Protein AF-A0A2M8YK63-F1 (afdb_monomer_lite)

Radius of gyration: 17.74 Å; chains: 1; bounding box: 48×23×56 Å

Foldseek 3Di:
DDPLVVLLVVLLPPLVVVLVVLVVLVVVCVVVVHDSQCQQQDDPDPPDDGNLVVLQVSLQVSVVVLCVVVVHDRDRDDRDNGSVSSSVSNPNCVSVVSVVVVVVVVVVVVPDDD

Sequence (114 aa):
MSVYAITIACFAQMPRSLTMLLTKSQERAQALGFDAQNLLDARLAPDMHTLARQVEFTRTQAQEAACRLTRQALPLLATPANLRQARALFPAKSLKALVVQRRHHQFAHKRGIR

Secondary structure (DSSP, 8-state):
--HHHHHHHHHHHHHHHHHHHHHHHHHHHHHHT--THHHHH--SSTTSPPHHHHHHHHHHHHHHHHHHHHTPPPPP-PPPSSHHHHHHTS-TTHHHHHHHHHHHHHHHHTS---

pLDDT: mean 80.98, std 16.46, range [41.97, 97.31]

Structure (mmCIF, N/CA/C/O backbone):
data_AF-A0A2M8YK63-F1
#
_entry.id   AF-A0A2M8YK63-F1
#
loop_
_atom_site.group_PDB
_atom_site.id
_atom_site.type_symbol
_atom_site.label_atom_id
_atom_site.label_alt_id
_atom_site.label_comp_id
_atom_site.label_asym_id
_atom_site.label_entity_id
_atom_site.label_seq_id
_atom_site.pdbx_PDB_ins_code
_atom_site.Cartn_x
_atom_site.Cartn_y
_atom_site.Cartn_z
_atom_site.occupancy
_atom_site.B_iso_or_equiv
_atom_site.auth_seq_id
_atom_site.auth_comp_id
_atom_site.auth_asym_id
_atom_site.auth_atom_id
_atom_site.pdbx_PDB_model_num
ATOM 1 N N . MET A 1 1 ? 8.163 14.465 -25.495 1.00 66.44 1 MET A N 1
ATOM 2 C CA . MET A 1 1 ? 8.343 13.652 -24.265 1.00 66.44 1 MET A CA 1
ATOM 3 C C . MET A 1 1 ? 8.070 12.186 -24.579 1.00 66.44 1 MET A C 1
ATOM 5 O O . MET A 1 1 ? 7.230 11.928 -25.424 1.00 66.44 1 MET A O 1
ATOM 9 N N . SER A 1 2 ? 8.764 11.230 -23.948 1.00 86.31 2 SER A N 1
ATOM 10 C CA . SER A 1 2 ? 8.469 9.796 -24.158 1.00 86.31 2 SER A CA 1
ATOM 11 C C . SER A 1 2 ? 7.323 9.324 -23.260 1.00 86.31 2 SER A C 1
ATOM 13 O O . SER A 1 2 ? 7.218 9.817 -22.138 1.00 86.31 2 SER A O 1
ATOM 15 N N . VAL A 1 3 ? 6.535 8.339 -23.714 1.00 83.69 3 VAL A N 1
ATOM 16 C CA . VAL A 1 3 ? 5.480 7.678 -22.911 1.00 83.69 3 VAL A CA 1
ATOM 17 C C . VAL A 1 3 ? 6.021 7.289 -21.537 1.00 83.69 3 VAL A C 1
ATOM 19 O O . VAL A 1 3 ? 5.470 7.678 -20.518 1.00 83.69 3 VAL A O 1
ATOM 22 N N . TYR A 1 4 ? 7.201 6.668 -21.507 1.00 82.94 4 TYR A N 1
ATOM 23 C CA . TYR A 1 4 ? 7.918 6.337 -20.278 1.00 82.94 4 TYR A CA 1
ATOM 24 C C . TYR A 1 4 ? 8.098 7.523 -19.317 1.00 82.94 4 TYR A C 1
ATOM 26 O O . TYR A 1 4 ? 7.805 7.408 -18.132 1.00 82.94 4 TYR A O 1
ATOM 34 N N . ALA A 1 5 ? 8.558 8.675 -19.809 1.00 81.06 5 ALA A N 1
ATOM 35 C CA . ALA A 1 5 ? 8.801 9.837 -18.955 1.00 81.06 5 ALA A CA 1
ATOM 36 C C . ALA A 1 5 ? 7.502 10.381 -18.335 1.00 81.06 5 ALA A C 1
ATOM 38 O O . ALA A 1 5 ? 7.496 10.746 -17.161 1.00 81.06 5 ALA A O 1
ATOM 39 N N . ILE A 1 6 ? 6.412 10.389 -19.106 1.00 85.25 6 ILE A N 1
ATOM 40 C CA . ILE A 1 6 ? 5.093 10.848 -18.652 1.00 85.25 6 ILE A CA 1
ATOM 41 C C . ILE A 1 6 ? 4.526 9.872 -17.615 1.00 85.25 6 ILE A C 1
ATOM 43 O O . ILE A 1 6 ? 4.138 10.283 -16.522 1.00 85.25 6 ILE A O 1
ATOM 47 N N . THR A 1 7 ? 4.543 8.574 -17.924 1.00 83.12 7 THR A N 1
ATOM 48 C CA . THR A 1 7 ? 4.014 7.513 -17.062 1.00 83.12 7 THR A CA 1
ATOM 49 C C . THR A 1 7 ? 4.714 7.480 -15.705 1.00 83.12 7 THR A C 1
ATOM 51 O O . THR A 1 7 ? 4.050 7.459 -14.669 1.00 83.12 7 THR A O 1
ATOM 54 N N . ILE A 1 8 ? 6.051 7.535 -15.682 1.00 79.94 8 ILE A N 1
ATOM 55 C CA . ILE A 1 8 ? 6.802 7.510 -14.421 1.00 79.94 8 ILE A CA 1
ATOM 56 C C . ILE A 1 8 ? 6.544 8.770 -13.591 1.00 79.94 8 ILE A C 1
ATOM 58 O O . ILE A 1 8 ? 6.396 8.677 -12.373 1.00 79.94 8 ILE A O 1
ATOM 62 N N . ALA A 1 9 ? 6.472 9.946 -14.221 1.00 80.25 9 ALA A N 1
ATOM 63 C CA . ALA A 1 9 ? 6.195 11.190 -13.508 1.00 80.25 9 ALA A CA 1
ATOM 64 C C . ALA A 1 9 ? 4.799 11.179 -12.865 1.00 80.25 9 ALA A C 1
ATOM 66 O O . ALA A 1 9 ? 4.666 11.546 -11.696 1.00 80.25 9 ALA A O 1
ATOM 67 N N . CYS A 1 10 ? 3.789 10.698 -13.596 1.00 81.50 10 CYS A N 1
ATOM 68 C CA . CYS A 1 10 ? 2.413 10.588 -13.117 1.00 81.50 10 CYS A CA 1
ATOM 69 C C . CYS A 1 10 ? 2.304 9.640 -11.910 1.00 81.50 10 CYS A C 1
ATOM 71 O O . CYS A 1 10 ? 1.846 10.037 -10.835 1.00 81.50 10 CYS A O 1
ATOM 73 N N . PHE A 1 11 ? 2.821 8.413 -12.032 1.00 79.19 11 PHE A N 1
ATOM 74 C CA . PHE A 1 11 ? 2.715 7.417 -10.963 1.00 79.19 11 PHE A CA 1
ATOM 75 C C . PHE A 1 11 ? 3.663 7.655 -9.784 1.00 79.19 11 PHE A C 1
ATOM 77 O O . PHE A 1 11 ? 3.446 7.093 -8.716 1.00 79.19 11 PHE A O 1
ATOM 84 N N . ALA A 1 12 ? 4.678 8.515 -9.914 1.00 77.50 12 ALA A N 1
ATOM 85 C CA . ALA A 1 12 ? 5.546 8.882 -8.794 1.00 77.50 12 ALA A CA 1
ATOM 86 C C . ALA A 1 12 ? 4.872 9.778 -7.747 1.00 77.50 12 ALA A C 1
ATOM 88 O O . ALA A 1 12 ? 5.351 9.827 -6.611 1.00 77.50 12 ALA A O 1
ATOM 89 N N . GLN A 1 13 ? 3.805 10.497 -8.106 1.00 78.19 13 GLN A N 1
ATOM 90 C CA . GLN A 1 13 ? 3.171 11.457 -7.203 1.00 78.19 13 GLN A CA 1
ATOM 91 C C . GLN A 1 13 ? 2.180 10.799 -6.238 1.00 78.19 13 GLN A C 1
ATOM 93 O O . GLN A 1 13 ? 2.238 11.045 -5.035 1.00 78.19 13 GLN A O 1
ATOM 98 N N . MET A 1 14 ? 1.308 9.929 -6.747 1.00 79.50 14 MET A N 1
ATOM 99 C CA . MET A 1 14 ? 0.218 9.317 -5.979 1.00 79.50 14 MET A CA 1
ATOM 100 C C . MET A 1 14 ? 0.686 8.520 -4.734 1.00 79.50 14 MET A C 1
ATOM 102 O O . MET A 1 14 ? 0.134 8.739 -3.654 1.00 79.50 14 MET A O 1
ATOM 106 N N . PRO A 1 15 ? 1.759 7.703 -4.800 1.00 80.56 15 PRO A N 1
ATOM 107 C CA . PRO A 1 15 ? 2.384 7.067 -3.637 1.00 80.56 15 PRO A CA 1
ATOM 108 C C . PRO A 1 15 ? 2.773 8.008 -2.499 1.00 80.56 15 PRO A C 1
ATOM 110 O O . PRO A 1 15 ? 2.674 7.643 -1.332 1.00 80.56 15 PRO A O 1
ATOM 113 N N . ARG A 1 16 ? 3.230 9.226 -2.818 1.00 82.56 16 ARG A N 1
ATOM 114 C CA . ARG A 1 16 ? 3.657 10.196 -1.798 1.00 82.56 16 ARG A CA 1
ATOM 115 C C . ARG A 1 16 ? 2.463 10.696 -1.003 1.00 82.56 16 ARG A C 1
ATOM 117 O O . ARG A 1 16 ? 2.523 10.736 0.223 1.00 82.56 16 ARG A O 1
ATOM 124 N N . SER A 1 17 ? 1.380 11.029 -1.702 1.00 87.06 17 SER A N 1
ATOM 125 C CA . SER A 1 17 ? 0.126 11.439 -1.074 1.00 87.06 17 SER A CA 1
ATOM 126 C C . SER A 1 17 ? -0.418 10.337 -0.167 1.00 87.06 17 SER A C 1
ATOM 128 O O . SER A 1 17 ? -0.785 10.616 0.971 1.00 87.06 17 SER A O 1
ATOM 130 N N . LEU A 1 18 ? -0.387 9.078 -0.617 1.00 89.38 18 LEU A N 1
ATOM 131 C CA . LEU A 1 18 ? -0.836 7.944 0.191 1.00 89.38 18 LEU A CA 1
ATOM 132 C C . LEU A 1 18 ? 0.012 7.755 1.461 1.00 89.38 18 LEU A C 1
ATOM 134 O O . LEU A 1 18 ? -0.546 7.586 2.542 1.00 89.38 18 LEU A O 1
ATOM 138 N N . THR A 1 19 ? 1.340 7.876 1.381 1.00 89.00 19 THR A N 1
ATOM 139 C CA . THR A 1 19 ? 2.212 7.831 2.572 1.00 89.00 19 THR A CA 1
ATOM 140 C C . THR A 1 19 ? 1.877 8.932 3.579 1.00 89.00 19 THR A C 1
ATOM 142 O O . THR A 1 19 ? 1.879 8.684 4.789 1.00 89.00 19 THR A O 1
ATOM 145 N N . MET A 1 20 ? 1.565 10.140 3.100 1.00 90.69 20 MET A N 1
ATOM 146 C CA . MET A 1 20 ? 1.144 11.248 3.9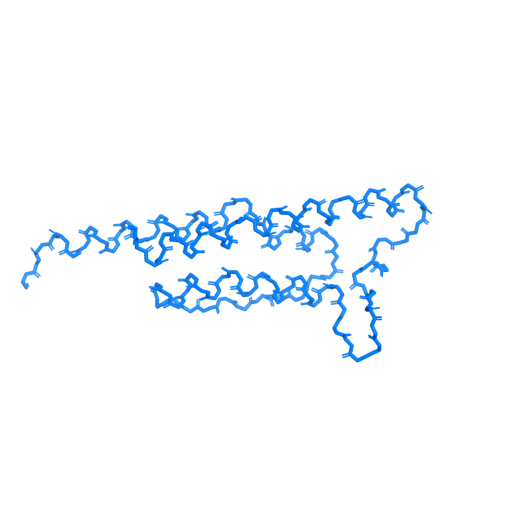62 1.00 90.69 20 MET A CA 1
ATOM 147 C C . MET A 1 20 ? -0.204 10.966 4.631 1.00 90.69 20 MET A C 1
ATOM 149 O O . MET A 1 20 ? -0.349 11.223 5.824 1.00 90.69 20 MET A O 1
ATOM 153 N N . LEU A 1 21 ? -1.167 10.395 3.902 1.00 92.12 21 LEU A N 1
ATOM 154 C CA . LEU A 1 21 ? -2.465 10.001 4.460 1.00 92.12 21 LEU A CA 1
ATOM 155 C C . LEU A 1 21 ? -2.322 8.921 5.540 1.00 92.12 21 LEU A C 1
ATOM 157 O O . LEU A 1 21 ? -2.888 9.079 6.617 1.00 92.12 21 LEU A O 1
ATOM 161 N N . LEU A 1 22 ? -1.511 7.884 5.299 1.00 92.31 22 LEU A N 1
ATOM 162 C CA . LEU A 1 22 ? -1.245 6.820 6.279 1.00 92.31 22 LEU A CA 1
ATOM 163 C C . LEU A 1 22 ? -0.529 7.336 7.536 1.00 92.31 22 LEU A C 1
ATOM 165 O O . LEU A 1 22 ? -0.729 6.823 8.634 1.00 92.31 22 LEU A O 1
ATOM 169 N N . THR A 1 23 ? 0.317 8.357 7.385 1.00 92.56 23 THR A N 1
ATOM 170 C CA . THR A 1 23 ? 0.984 9.001 8.526 1.00 92.56 23 THR A CA 1
ATOM 171 C C . THR A 1 23 ? -0.036 9.759 9.375 1.00 92.56 23 THR A C 1
ATOM 173 O O . THR A 1 23 ? -0.140 9.513 10.573 1.00 92.56 23 THR A O 1
ATOM 176 N N . LYS A 1 24 ? -0.875 10.583 8.737 1.00 93.56 24 LYS A N 1
ATOM 177 C CA . LYS A 1 24 ? -1.942 11.328 9.419 1.00 93.56 24 LY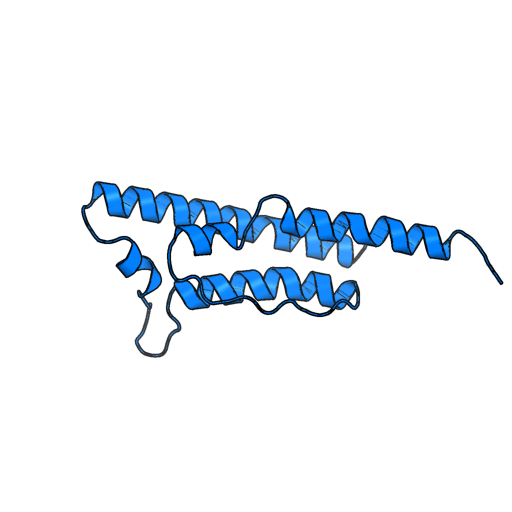S A CA 1
ATOM 178 C C . LYS A 1 24 ? -2.967 10.418 10.086 1.00 93.56 24 LYS A C 1
ATOM 180 O O . LYS A 1 24 ? -3.459 10.731 11.165 1.00 93.56 24 LYS A O 1
ATOM 185 N N . SER A 1 25 ? -3.313 9.295 9.458 1.00 91.62 25 SER A N 1
ATOM 186 C CA . SER A 1 25 ? -4.254 8.347 10.051 1.00 91.62 25 SER A CA 1
ATOM 187 C C . SER A 1 25 ? -3.676 7.700 11.311 1.00 91.62 25 SER A C 1
ATOM 189 O O . SER A 1 25 ? -4.403 7.532 12.284 1.00 91.62 25 SER A O 1
ATOM 191 N N . GLN A 1 26 ? -2.371 7.402 11.326 1.00 92.00 26 GLN A N 1
ATOM 192 C CA . GLN A 1 26 ? -1.678 6.901 12.513 1.00 92.00 26 GLN A CA 1
ATOM 193 C C . GLN A 1 26 ? -1.672 7.936 13.647 1.00 92.00 26 GLN A C 1
ATOM 195 O O . GLN A 1 26 ? -2.003 7.601 14.781 1.00 92.00 26 GLN A O 1
ATOM 200 N N . GLU A 1 27 ? -1.334 9.190 13.341 1.00 93.81 27 GLU A N 1
ATOM 201 C CA . GLU A 1 27 ? -1.357 10.302 14.306 1.00 93.81 27 GLU A CA 1
ATOM 202 C C . GLU A 1 27 ? -2.764 10.503 14.884 1.00 93.81 27 GLU A C 1
ATOM 204 O O . GLU A 1 27 ? -2.940 10.660 16.091 1.00 93.81 27 GLU A O 1
ATOM 209 N N . ARG A 1 28 ? -3.792 10.424 14.031 1.00 93.31 28 ARG A N 1
ATOM 210 C CA . ARG A 1 28 ? -5.192 10.519 14.451 1.00 93.31 28 ARG A CA 1
ATOM 211 C C . ARG A 1 28 ? -5.623 9.343 15.330 1.00 93.31 28 ARG A C 1
ATOM 213 O O . ARG A 1 28 ? -6.351 9.569 16.291 1.00 93.31 28 ARG A O 1
ATOM 220 N N . ALA A 1 29 ? -5.188 8.120 15.024 1.00 93.00 29 ALA A N 1
ATOM 221 C CA . ALA A 1 29 ? -5.470 6.945 15.851 1.00 93.00 29 ALA A CA 1
ATOM 222 C C . ALA A 1 29 ? -4.868 7.087 17.254 1.00 93.00 29 ALA A C 1
ATOM 224 O O . ALA A 1 29 ? -5.552 6.846 18.245 1.00 93.00 29 ALA A O 1
ATOM 225 N N . GLN A 1 30 ? -3.630 7.584 17.336 1.00 91.44 30 GLN A N 1
ATOM 226 C CA . GLN A 1 30 ? -2.963 7.883 18.604 1.00 91.44 30 GLN A CA 1
ATOM 227 C C . GLN A 1 30 ? -3.700 8.970 19.395 1.00 91.44 30 GLN A C 1
ATOM 229 O O . GLN A 1 30 ? -3.938 8.799 20.586 1.00 91.44 30 GLN A O 1
ATOM 234 N N . ALA A 1 31 ? -4.112 10.057 18.735 1.00 94.50 31 ALA A N 1
ATOM 235 C CA . ALA A 1 31 ? -4.833 11.153 19.381 1.00 94.50 31 ALA A CA 1
ATOM 236 C C . ALA A 1 31 ? -6.224 10.748 19.904 1.00 94.50 31 ALA A C 1
ATOM 238 O O . ALA A 1 31 ? -6.694 11.305 20.891 1.00 94.50 31 ALA A O 1
ATOM 239 N N . LEU A 1 32 ? -6.886 9.795 19.241 1.00 94.50 32 LEU A N 1
ATOM 240 C CA . LEU A 1 32 ? -8.220 9.307 19.605 1.00 94.50 32 LEU A CA 1
ATOM 241 C C . LEU A 1 32 ? -8.195 8.025 20.454 1.00 94.50 32 LEU A C 1
ATOM 243 O O . LEU A 1 32 ? -9.254 7.544 20.844 1.00 94.50 32 LEU A O 1
ATOM 247 N N . GLY A 1 33 ? -7.013 7.472 20.740 1.00 93.06 33 GLY A N 1
ATOM 248 C CA . GLY A 1 33 ? -6.843 6.322 21.629 1.00 93.06 33 GLY A CA 1
ATOM 249 C C . GLY A 1 33 ? -7.349 4.983 21.082 1.00 93.06 33 GLY A C 1
ATOM 250 O O . GLY A 1 33 ? -7.646 4.095 21.876 1.00 93.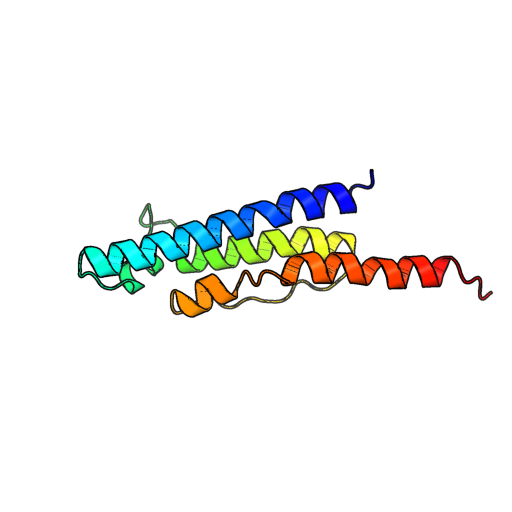06 33 GLY A O 1
ATOM 251 N N . PHE A 1 34 ? -7.455 4.807 19.759 1.00 91.44 34 PHE A N 1
ATOM 252 C CA . PHE A 1 34 ? -7.847 3.522 19.164 1.00 91.44 34 PHE A CA 1
ATOM 253 C C . PHE A 1 34 ? -6.681 2.832 18.450 1.00 91.44 34 PHE A C 1
ATOM 255 O O . PHE A 1 34 ? -5.744 3.481 17.979 1.00 91.44 34 PHE A O 1
ATOM 262 N N . ASP A 1 35 ? -6.750 1.501 18.354 1.00 91.75 35 ASP A N 1
ATOM 263 C CA . ASP A 1 35 ? -5.715 0.704 17.696 1.00 91.75 35 ASP A CA 1
ATOM 264 C C . ASP A 1 35 ? -5.628 1.049 16.204 1.00 91.75 35 ASP A C 1
ATOM 266 O O . ASP A 1 35 ? -6.590 0.918 15.443 1.00 91.75 35 ASP A O 1
ATOM 270 N N . ALA A 1 36 ? -4.445 1.477 15.773 1.00 90.44 36 ALA A N 1
ATOM 271 C CA . ALA A 1 36 ? -4.181 1.835 14.392 1.00 90.44 36 ALA A CA 1
ATOM 272 C C . ALA A 1 36 ? -4.300 0.631 13.437 1.00 90.44 36 ALA A C 1
ATOM 274 O O . ALA A 1 36 ? -4.484 0.834 12.234 1.00 90.44 36 ALA A O 1
ATOM 275 N N . GLN A 1 37 ? -4.250 -0.601 13.953 1.00 92.31 37 GLN A N 1
ATOM 276 C CA . GLN A 1 37 ? -4.523 -1.808 13.179 1.00 92.31 37 GLN A CA 1
ATOM 277 C C . GLN A 1 37 ? -5.960 -1.841 12.642 1.00 92.31 37 GLN A C 1
ATOM 279 O O . GLN A 1 37 ? -6.170 -2.221 11.490 1.00 92.31 37 GLN A O 1
ATOM 284 N N . ASN A 1 38 ? -6.925 -1.298 13.394 1.00 93.25 38 ASN A N 1
ATOM 285 C CA . ASN A 1 38 ? -8.319 -1.199 12.952 1.00 93.25 38 ASN A CA 1
ATOM 286 C C . ASN A 1 38 ? -8.459 -0.424 11.633 1.00 93.25 38 ASN A C 1
ATOM 288 O O . ASN A 1 38 ? -9.367 -0.695 10.853 1.00 93.25 38 ASN A O 1
ATOM 292 N N . LEU A 1 39 ? -7.556 0.525 11.349 1.00 92.50 39 LEU A N 1
ATOM 293 C CA . LEU A 1 39 ? -7.552 1.253 10.076 1.00 92.50 39 LEU A CA 1
ATOM 294 C C . LEU A 1 39 ? -7.190 0.347 8.902 1.00 92.50 39 LEU A C 1
ATOM 296 O O . LEU A 1 39 ? -7.747 0.505 7.820 1.00 92.50 39 LEU A O 1
ATOM 300 N N . LEU A 1 40 ? -6.236 -0.565 9.097 1.00 94.38 40 LEU A N 1
ATOM 301 C CA . LEU A 1 40 ? -5.767 -1.465 8.047 1.00 94.38 40 LEU A CA 1
ATOM 302 C C . LEU A 1 40 ? -6.777 -2.561 7.729 1.00 94.38 40 LEU A C 1
ATOM 304 O O . LEU A 1 40 ? -6.903 -2.935 6.561 1.00 94.38 40 LEU A O 1
ATOM 308 N N . ASP A 1 41 ? -7.510 -3.014 8.742 1.00 95.38 41 ASP A N 1
ATOM 309 C CA . ASP A 1 41 ? -8.534 -4.049 8.610 1.00 95.38 41 ASP A CA 1
ATOM 310 C C . ASP A 1 41 ? -9.892 -3.484 8.160 1.00 95.38 41 ASP A C 1
ATOM 312 O O . ASP A 1 41 ? -10.758 -4.227 7.689 1.00 95.38 41 ASP A O 1
ATOM 316 N N . ALA A 1 42 ? -10.071 -2.161 8.241 1.00 95.25 42 ALA A N 1
ATOM 317 C CA . ALA A 1 42 ? -11.274 -1.485 7.782 1.00 95.25 42 ALA A CA 1
ATOM 318 C C . ALA A 1 42 ? -11.516 -1.679 6.276 1.00 95.25 42 ALA A C 1
ATOM 320 O O . ALA A 1 42 ? -10.596 -1.698 5.449 1.00 95.25 42 ALA A O 1
ATOM 321 N N . ARG A 1 43 ? -12.800 -1.766 5.924 1.00 96.69 43 ARG A N 1
ATOM 322 C CA . ARG A 1 43 ? -13.329 -1.848 4.557 1.00 96.69 43 ARG A CA 1
ATOM 323 C C . ARG A 1 43 ? -14.546 -0.936 4.429 1.00 96.69 43 ARG A C 1
ATOM 325 O O . ARG A 1 43 ? -15.262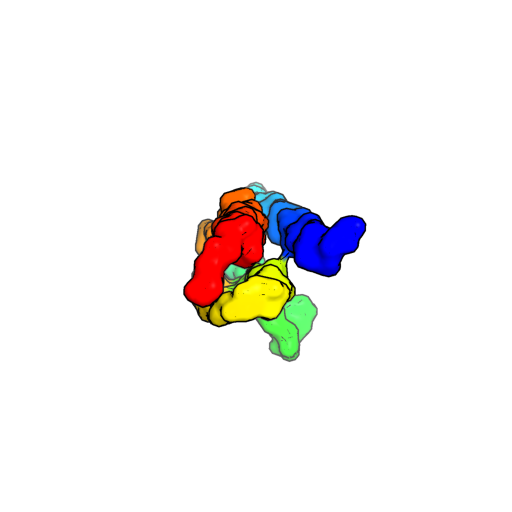 -0.733 5.405 1.00 96.69 43 ARG A O 1
ATOM 332 N N . LEU A 1 44 ? -14.767 -0.390 3.234 1.00 95.56 44 LEU A N 1
ATOM 333 C CA . LEU A 1 44 ? -15.898 0.510 2.965 1.00 95.56 44 LEU A CA 1
ATOM 334 C C . LEU A 1 44 ? -17.229 -0.245 2.842 1.00 95.56 44 LEU A C 1
ATOM 336 O O . LEU A 1 44 ? -18.266 0.283 3.228 1.00 95.56 44 LEU A O 1
ATOM 340 N N . ALA A 1 45 ? -17.187 -1.480 2.339 1.00 96.69 45 ALA A N 1
ATOM 341 C CA . ALA A 1 45 ? -18.326 -2.384 2.234 1.00 96.69 45 ALA A CA 1
ATOM 342 C C . ALA A 1 45 ? -17.873 -3.841 2.473 1.00 96.69 45 ALA A C 1
ATOM 344 O O . ALA A 1 45 ? -16.672 -4.119 2.372 1.00 96.69 45 ALA A O 1
ATOM 345 N N . PRO A 1 46 ? -18.783 -4.772 2.825 1.00 94.25 46 PRO A N 1
ATOM 346 C CA . PRO A 1 46 ? -18.433 -6.158 3.162 1.00 94.25 46 PRO A CA 1
ATOM 347 C C . PRO A 1 46 ? -17.733 -6.939 2.042 1.00 94.25 46 PRO A C 1
ATOM 349 O O . PRO A 1 46 ? -16.937 -7.827 2.330 1.00 94.25 46 PRO A O 1
ATOM 352 N N . ASP A 1 47 ? -18.018 -6.597 0.790 1.00 96.69 47 ASP A N 1
ATOM 353 C CA . ASP A 1 47 ? -17.476 -7.185 -0.436 1.00 96.69 47 ASP A CA 1
ATOM 354 C C . ASP A 1 47 ? -16.193 -6.492 -0.932 1.00 96.69 47 ASP A C 1
ATOM 356 O O . ASP A 1 47 ? -15.572 -6.934 -1.899 1.00 96.69 47 ASP A O 1
ATOM 360 N N . MET A 1 48 ? -15.751 -5.425 -0.260 1.00 97.06 48 MET A N 1
ATOM 361 C CA . MET A 1 48 ? -14.534 -4.703 -0.615 1.00 97.06 48 MET A CA 1
ATOM 362 C C . MET A 1 48 ? -13.308 -5.206 0.148 1.00 97.06 48 MET A C 1
ATOM 364 O O . MET A 1 48 ? -13.356 -5.584 1.320 1.00 97.06 48 MET A O 1
ATOM 368 N N . HIS A 1 49 ? -12.157 -5.116 -0.516 1.00 97.31 49 HIS A N 1
ATOM 369 C CA . HIS A 1 49 ? -10.858 -5.353 0.099 1.00 97.31 49 HIS A CA 1
ATOM 370 C C . HIS A 1 49 ? -10.571 -4.386 1.257 1.00 97.31 49 HIS A C 1
ATOM 372 O O . HIS A 1 49 ? -10.933 -3.208 1.196 1.00 97.31 49 HIS A O 1
ATOM 378 N N . THR A 1 50 ? -9.849 -4.880 2.266 1.00 97.31 50 THR A N 1
ATOM 379 C CA . THR A 1 50 ? -9.356 -4.075 3.391 1.00 97.31 50 THR A CA 1
ATOM 380 C C . THR A 1 50 ? -8.373 -3.004 2.926 1.00 97.31 50 THR A C 1
ATOM 382 O O . THR A 1 50 ? -7.740 -3.138 1.870 1.00 97.31 50 THR A O 1
ATOM 385 N N . LEU A 1 51 ? -8.190 -1.955 3.729 1.00 95.56 51 LEU A N 1
ATOM 386 C CA . LEU A 1 51 ? -7.215 -0.906 3.431 1.00 95.56 51 LEU A CA 1
ATOM 387 C C . LEU A 1 51 ? -5.805 -1.482 3.214 1.00 95.56 51 LEU A C 1
ATOM 389 O O . LEU A 1 51 ? -5.121 -1.069 2.278 1.00 95.56 51 LEU A O 1
ATOM 393 N N . ALA A 1 52 ? -5.380 -2.470 4.010 1.00 95.44 52 ALA A N 1
ATOM 394 C CA . ALA A 1 52 ? -4.080 -3.123 3.836 1.00 95.44 52 ALA A CA 1
ATOM 395 C C . ALA A 1 52 ? -3.894 -3.693 2.418 1.00 95.44 52 ALA A C 1
ATOM 397 O O . ALA A 1 52 ? -2.877 -3.450 1.762 1.00 95.44 52 ALA A O 1
ATOM 398 N N . ARG A 1 53 ? -4.910 -4.395 1.910 1.00 95.94 53 ARG A N 1
ATOM 399 C CA . ARG A 1 53 ? -4.904 -4.989 0.568 1.00 95.94 53 ARG A CA 1
ATOM 400 C C . ARG A 1 53 ? -4.963 -3.915 -0.527 1.00 95.94 53 ARG A C 1
ATOM 402 O O . ARG A 1 53 ? -4.284 -4.027 -1.544 1.00 95.94 53 ARG A O 1
ATOM 409 N N . GLN A 1 54 ? -5.712 -2.834 -0.312 1.00 95.19 54 GLN A N 1
ATOM 410 C CA . GLN A 1 54 ? -5.749 -1.693 -1.237 1.00 95.19 54 GLN A CA 1
ATOM 411 C C . GLN A 1 54 ? -4.389 -0.979 -1.339 1.00 95.19 54 GLN A C 1
ATOM 413 O O . GLN A 1 54 ? -3.986 -0.564 -2.430 1.00 95.19 54 GLN A O 1
ATOM 418 N N . VAL A 1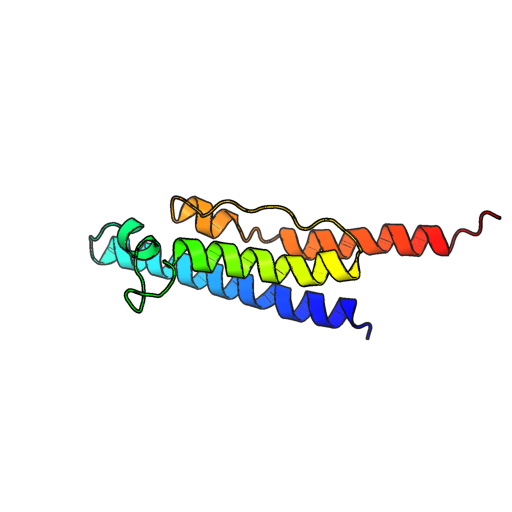 55 ? -3.654 -0.865 -0.227 1.00 93.31 55 VAL A N 1
ATOM 419 C CA .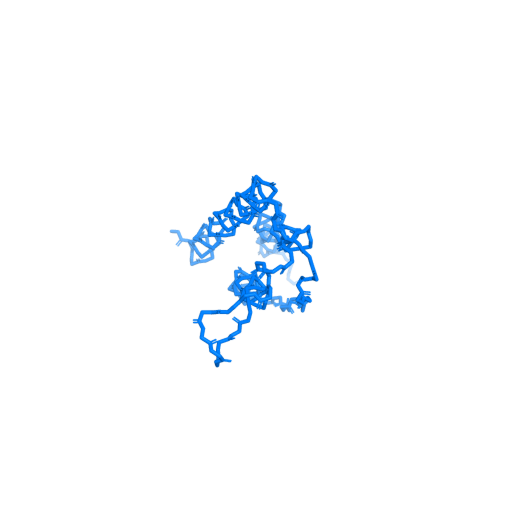 VAL A 1 55 ? -2.299 -0.293 -0.194 1.00 93.31 55 VAL A CA 1
ATOM 420 C C . VAL A 1 55 ? -1.325 -1.139 -1.019 1.00 93.31 55 VAL A C 1
ATOM 422 O O . VAL A 1 55 ? -0.572 -0.589 -1.828 1.00 93.31 55 VAL A O 1
ATOM 425 N N . GLU A 1 56 ? -1.369 -2.463 -0.863 1.00 93.38 56 GLU A N 1
ATOM 426 C CA . GLU A 1 56 ? -0.601 -3.402 -1.688 1.00 93.38 56 GLU A CA 1
ATOM 427 C C . GLU A 1 56 ? -0.919 -3.216 -3.177 1.00 93.38 56 GLU A C 1
ATOM 429 O O . GLU A 1 56 ? -0.012 -2.943 -3.964 1.00 93.38 56 GLU A O 1
ATOM 434 N N . PHE A 1 57 ? -2.198 -3.270 -3.568 1.00 92.12 57 PHE A N 1
ATOM 435 C CA . PHE A 1 57 ? -2.597 -3.121 -4.971 1.00 92.12 57 PHE A CA 1
ATOM 436 C C . PHE A 1 57 ? -2.170 -1.785 -5.569 1.00 92.12 57 PHE A C 1
ATOM 438 O O . PHE A 1 57 ? -1.639 -1.744 -6.679 1.00 92.12 57 PHE A O 1
ATOM 445 N N . THR A 1 58 ? -2.336 -0.692 -4.824 1.00 90.25 58 THR A N 1
ATOM 446 C CA . THR A 1 58 ? -1.902 0.640 -5.261 1.00 90.25 58 THR A CA 1
ATOM 447 C C . THR A 1 58 ? -0.405 0.654 -5.551 1.00 90.25 58 THR A C 1
ATOM 449 O O . THR A 1 58 ? 0.043 1.214 -6.557 1.00 90.25 58 THR A O 1
ATOM 452 N N . ARG A 1 59 ? 0.390 0.008 -4.692 1.00 88.00 59 ARG A N 1
ATOM 453 C CA . ARG A 1 59 ? 1.832 -0.068 -4.884 1.00 88.00 59 ARG A CA 1
ATOM 454 C C . ARG A 1 59 ? 2.210 -0.934 -6.080 1.00 88.00 59 ARG A C 1
ATOM 456 O O . ARG A 1 59 ? 3.104 -0.529 -6.831 1.00 88.00 59 ARG A O 1
ATOM 463 N N . THR A 1 60 ? 1.551 -2.074 -6.251 1.00 90.00 60 THR A N 1
ATOM 464 C CA . THR A 1 60 ? 1.753 -2.985 -7.382 1.00 90.00 60 THR A CA 1
ATOM 465 C C . THR A 1 60 ? 1.461 -2.276 -8.702 1.00 90.00 60 THR A C 1
ATOM 467 O O . THR A 1 60 ? 2.328 -2.241 -9.574 1.00 90.00 60 THR A O 1
ATOM 470 N N . GLN A 1 61 ? 0.317 -1.594 -8.815 1.00 86.75 61 GLN A N 1
ATOM 471 C CA . GLN A 1 61 ? -0.067 -0.875 -10.036 1.00 86.75 61 GLN A CA 1
ATOM 472 C C . GLN A 1 61 ? 0.902 0.264 -10.389 1.00 86.75 61 GLN A C 1
ATOM 474 O O . GLN A 1 61 ? 1.270 0.433 -11.552 1.00 86.75 61 GLN A O 1
ATOM 479 N N . ALA A 1 62 ? 1.399 1.005 -9.392 1.00 83.56 62 ALA A N 1
ATOM 480 C CA . ALA A 1 62 ? 2.401 2.049 -9.625 1.00 83.56 62 ALA A CA 1
ATOM 481 C C . ALA A 1 62 ? 3.721 1.498 -10.211 1.00 83.56 62 ALA A C 1
ATOM 483 O O . ALA A 1 62 ? 4.424 2.202 -10.937 1.00 83.56 62 ALA A O 1
ATOM 484 N N . GLN A 1 63 ? 4.072 0.248 -9.894 1.00 82.75 63 GLN A N 1
ATOM 485 C CA . GLN A 1 63 ? 5.271 -0.430 -10.394 1.00 82.75 63 GLN A CA 1
ATOM 486 C C . GLN A 1 63 ? 5.045 -1.093 -11.751 1.00 82.75 63 GLN A C 1
ATOM 488 O O . GLN A 1 63 ? 5.937 -1.085 -12.597 1.00 82.75 63 GLN A O 1
ATOM 493 N N . GLU A 1 64 ? 3.856 -1.647 -11.960 1.00 87.56 64 GLU A N 1
ATOM 494 C CA . GLU A 1 64 ? 3.506 -2.432 -13.136 1.00 87.56 64 GLU A CA 1
ATOM 495 C C . GLU A 1 64 ? 3.731 -1.663 -14.438 1.00 87.56 64 GLU A C 1
ATOM 497 O O . GLU A 1 64 ? 4.374 -2.175 -15.356 1.00 87.56 64 GLU A O 1
ATOM 502 N N . ALA A 1 65 ? 3.280 -0.409 -14.504 1.00 83.00 65 ALA A N 1
ATOM 503 C CA . ALA A 1 65 ? 3.461 0.419 -15.691 1.00 83.00 65 ALA A CA 1
ATOM 504 C C . ALA A 1 65 ? 4.947 0.635 -16.027 1.00 83.00 65 ALA A C 1
ATOM 506 O O . ALA A 1 65 ? 5.346 0.577 -17.191 1.00 83.00 65 ALA A O 1
ATOM 507 N N . ALA A 1 66 ? 5.787 0.835 -15.008 1.00 81.44 66 ALA A N 1
ATOM 508 C CA . ALA A 1 66 ? 7.224 0.985 -15.185 1.00 81.44 66 ALA A CA 1
ATOM 509 C C . ALA A 1 66 ? 7.868 -0.323 -15.664 1.00 81.44 66 ALA A C 1
ATOM 511 O O . ALA A 1 66 ? 8.583 -0.307 -16.664 1.00 81.44 66 ALA A O 1
ATOM 512 N N . CYS A 1 67 ? 7.563 -1.440 -14.995 1.00 86.00 67 CYS A N 1
ATOM 513 C CA . CYS A 1 67 ? 8.076 -2.770 -15.318 1.00 86.00 67 CYS A CA 1
ATOM 514 C C . CYS A 1 67 ? 7.698 -3.200 -16.742 1.00 86.00 67 CYS A C 1
ATOM 516 O O . CYS A 1 67 ? 8.552 -3.666 -17.493 1.00 86.00 67 CYS A O 1
ATOM 518 N N . ARG A 1 68 ? 6.448 -2.978 -17.167 1.00 87.12 68 ARG A N 1
ATOM 519 C CA . ARG A 1 68 ? 5.992 -3.305 -18.528 1.00 87.12 68 ARG A CA 1
ATOM 520 C C . ARG A 1 68 ? 6.742 -2.496 -19.590 1.00 87.12 68 ARG A C 1
ATOM 522 O O . ARG A 1 68 ? 7.194 -3.060 -20.583 1.00 87.12 68 ARG A O 1
ATOM 529 N N . LEU A 1 69 ? 6.943 -1.195 -19.364 1.00 86.00 69 LEU A N 1
ATOM 530 C CA . LEU A 1 69 ? 7.671 -0.323 -20.297 1.00 86.00 69 LEU A CA 1
ATOM 531 C C . LEU A 1 69 ? 9.177 -0.625 -20.364 1.00 86.00 69 LEU A C 1
ATOM 533 O O . LEU A 1 69 ? 9.815 -0.318 -21.372 1.00 86.00 69 LEU A O 1
ATOM 537 N N . THR A 1 70 ? 9.750 -1.217 -19.314 1.00 83.44 70 THR A N 1
ATOM 538 C CA . THR A 1 70 ? 11.158 -1.642 -19.260 1.00 83.44 70 THR A CA 1
ATOM 539 C C . THR A 1 70 ? 11.355 -3.135 -19.528 1.00 83.44 70 THR A C 1
ATOM 541 O O . THR A 1 70 ? 12.498 -3.586 -19.530 1.00 83.44 70 THR A O 1
ATOM 544 N N . ARG A 1 71 ? 10.276 -3.891 -19.788 1.00 87.31 71 ARG A N 1
ATOM 545 C CA . ARG A 1 71 ? 10.273 -5.360 -19.936 1.00 87.31 71 ARG A CA 1
ATOM 546 C C . ARG A 1 71 ? 10.896 -6.091 -18.737 1.00 87.31 71 ARG A C 1
ATOM 548 O O . ARG A 1 71 ? 11.578 -7.098 -18.896 1.00 87.31 71 ARG A O 1
ATOM 555 N N . GLN A 1 72 ? 10.674 -5.570 -17.536 1.00 85.19 72 GLN A N 1
ATOM 556 C CA . GLN A 1 72 ? 11.094 -6.183 -16.279 1.00 85.19 72 GLN A CA 1
ATOM 557 C C . GLN A 1 72 ? 9.944 -6.985 -15.663 1.00 85.19 72 GLN A C 1
ATOM 559 O O . GLN A 1 72 ? 8.772 -6.651 -15.847 1.00 85.19 72 GLN A O 1
ATOM 564 N N . ALA A 1 73 ? 10.280 -8.019 -14.893 1.00 87.25 73 ALA A N 1
ATOM 565 C CA . ALA A 1 73 ? 9.297 -8.743 -14.097 1.00 87.25 73 ALA A CA 1
ATOM 566 C C . ALA A 1 73 ? 8.700 -7.831 -13.009 1.00 87.25 73 ALA A C 1
ATOM 568 O O . ALA A 1 73 ? 9.403 -7.009 -12.413 1.00 87.25 73 ALA A O 1
ATOM 569 N N . LEU A 1 74 ? 7.398 -7.982 -12.757 1.00 86.75 74 LEU A N 1
ATOM 570 C CA . LEU A 1 74 ? 6.707 -7.290 -11.673 1.00 86.75 74 LEU A CA 1
ATOM 571 C C . LEU A 1 74 ? 7.038 -7.991 -10.344 1.00 86.75 74 LEU A C 1
ATOM 573 O O . LEU A 1 74 ? 6.776 -9.188 -10.225 1.00 86.75 74 LEU A O 1
ATOM 577 N N . PRO A 1 75 ? 7.615 -7.296 -9.349 1.00 85.25 75 PRO A N 1
ATOM 578 C CA . PRO A 1 75 ? 7.841 -7.888 -8.036 1.00 85.25 75 PRO A CA 1
ATOM 579 C C . PRO A 1 75 ? 6.514 -8.184 -7.330 1.00 85.25 75 PRO A C 1
ATOM 581 O O . PRO A 1 75 ? 5.599 -7.360 -7.340 1.00 85.25 75 PRO A O 1
ATOM 584 N N . LEU A 1 76 ? 6.443 -9.339 -6.667 1.00 87.44 76 LEU A N 1
ATOM 585 C CA . LEU A 1 76 ? 5.337 -9.675 -5.778 1.00 87.44 76 LEU A CA 1
ATOM 586 C C . LEU A 1 76 ? 5.497 -8.914 -4.457 1.00 87.44 76 LEU A C 1
ATOM 588 O O . LEU A 1 76 ? 6.551 -8.972 -3.822 1.00 87.44 76 LEU A O 1
ATOM 592 N N . LEU A 1 77 ? 4.451 -8.201 -4.050 1.00 88.62 77 LEU A N 1
ATOM 593 C CA . LEU A 1 77 ? 4.408 -7.471 -2.787 1.00 88.62 77 LEU A CA 1
ATOM 594 C C . LEU A 1 77 ? 3.491 -8.201 -1.813 1.00 88.62 77 LEU A C 1
ATOM 596 O O . LEU A 1 77 ? 2.435 -8.685 -2.201 1.00 88.62 77 LEU A O 1
ATOM 600 N N . ALA A 1 78 ? 3.900 -8.272 -0.550 1.00 90.88 78 ALA A N 1
ATOM 601 C CA . ALA A 1 78 ? 3.057 -8.808 0.507 1.00 90.88 78 ALA A CA 1
ATOM 602 C C . ALA A 1 78 ? 2.078 -7.740 1.012 1.00 90.88 78 ALA A C 1
ATOM 604 O O . ALA A 1 78 ? 2.419 -6.552 1.073 1.00 90.88 78 ALA A O 1
ATOM 605 N N . THR A 1 79 ? 0.888 -8.175 1.431 1.00 93.88 79 THR A N 1
ATOM 606 C CA . THR A 1 79 ? -0.044 -7.321 2.171 1.00 93.88 79 THR A CA 1
ATOM 607 C C . THR A 1 79 ? 0.636 -6.838 3.458 1.00 93.88 79 THR A C 1
ATOM 609 O O . THR A 1 79 ? 1.168 -7.661 4.206 1.00 93.88 79 THR A O 1
ATOM 612 N N . PRO A 1 80 ? 0.658 -5.525 3.740 1.00 93.00 80 PRO A N 1
ATOM 613 C CA . PRO A 1 80 ? 1.308 -5.008 4.933 1.00 93.00 80 PRO A CA 1
ATOM 614 C C . PRO A 1 80 ? 0.539 -5.423 6.190 1.00 93.00 80 PRO A C 1
ATOM 616 O O . PRO A 1 80 ? -0.647 -5.132 6.318 1.00 93.00 80 PRO A O 1
ATOM 619 N N . ALA A 1 81 ? 1.234 -6.035 7.147 1.00 92.38 81 ALA A N 1
ATOM 620 C CA . ALA A 1 81 ? 0.636 -6.465 8.411 1.00 92.38 81 ALA A CA 1
ATOM 621 C C . ALA A 1 81 ? 0.401 -5.306 9.394 1.00 92.38 81 ALA A C 1
ATOM 623 O O . ALA A 1 81 ? -0.361 -5.449 10.339 1.00 92.38 81 ALA A O 1
ATOM 624 N N . ASN A 1 82 ? 1.083 -4.172 9.206 1.00 91.81 82 ASN A N 1
ATOM 625 C CA . ASN A 1 82 ? 0.990 -2.999 10.075 1.00 91.81 82 ASN A CA 1
ATOM 626 C C . ASN A 1 82 ? 1.314 -1.706 9.310 1.00 91.81 82 ASN A C 1
ATOM 628 O O . ASN A 1 82 ? 1.868 -1.729 8.206 1.00 91.81 82 ASN A O 1
ATOM 632 N N . LEU A 1 83 ? 1.009 -0.550 9.913 1.00 89.62 83 LEU A N 1
ATOM 633 C CA . LEU A 1 83 ? 1.198 0.759 9.269 1.00 89.62 83 LEU A CA 1
ATOM 634 C C . LEU A 1 83 ? 2.663 1.067 8.939 1.00 89.62 83 LEU A C 1
ATOM 636 O O . LEU A 1 83 ? 2.945 1.765 7.963 1.00 89.62 83 LEU A O 1
ATOM 640 N N . ARG A 1 84 ? 3.612 0.511 9.701 1.00 89.69 84 ARG A N 1
ATOM 641 C CA . ARG A 1 84 ? 5.043 0.632 9.395 1.00 89.69 84 ARG A CA 1
ATOM 642 C C . ARG A 1 84 ? 5.364 -0.051 8.063 1.00 89.69 84 ARG A C 1
ATOM 644 O O . ARG A 1 84 ? 5.990 0.574 7.210 1.00 89.69 84 ARG A O 1
ATOM 651 N N . GLN A 1 85 ? 4.905 -1.289 7.868 1.00 91.06 85 GLN A N 1
ATOM 652 C CA . GLN A 1 85 ? 5.058 -2.018 6.606 1.00 91.06 85 GLN A CA 1
ATOM 653 C C . GLN A 1 85 ? 4.301 -1.326 5.464 1.00 91.06 85 GLN A C 1
ATOM 655 O O . GLN A 1 85 ? 4.863 -1.160 4.385 1.00 91.06 85 GLN A O 1
ATOM 660 N N . ALA A 1 86 ? 3.082 -0.829 5.710 1.00 90.81 86 ALA A N 1
ATOM 661 C CA . ALA A 1 86 ? 2.288 -0.110 4.708 1.00 90.81 86 ALA A CA 1
ATOM 662 C C . ALA A 1 86 ? 3.017 1.136 4.176 1.00 90.81 86 ALA A C 1
ATOM 664 O O . ALA A 1 86 ? 3.067 1.374 2.971 1.00 90.81 86 ALA A O 1
ATOM 665 N N . ARG A 1 87 ? 3.659 1.906 5.062 1.00 88.44 87 ARG A N 1
ATOM 666 C CA . ARG A 1 87 ? 4.486 3.062 4.680 1.00 88.44 87 ARG A CA 1
ATOM 667 C C . ARG A 1 87 ? 5.790 2.643 3.995 1.00 88.44 87 ARG A C 1
ATOM 669 O O . ARG A 1 87 ? 6.238 3.320 3.070 1.00 88.44 87 ARG A O 1
ATOM 676 N N . ALA A 1 88 ? 6.385 1.525 4.413 1.00 86.94 88 ALA A N 1
ATOM 677 C CA . ALA A 1 88 ? 7.613 0.993 3.824 1.00 86.94 88 ALA A CA 1
ATOM 678 C C . ALA A 1 88 ? 7.436 0.525 2.370 1.00 86.94 88 ALA A C 1
ATOM 680 O O . ALA A 1 88 ? 8.419 0.488 1.630 1.00 86.94 88 ALA A O 1
ATOM 681 N N . LEU A 1 89 ? 6.203 0.238 1.932 1.00 83.50 89 LEU A N 1
ATOM 682 C CA . LEU A 1 89 ? 5.906 -0.078 0.534 1.00 83.50 89 LEU A CA 1
ATOM 683 C C . LEU A 1 89 ? 6.181 1.097 -0.411 1.00 83.50 89 LEU A C 1
ATOM 685 O O . LEU A 1 89 ? 6.499 0.867 -1.576 1.00 83.50 89 LEU A O 1
ATOM 689 N N . PHE A 1 90 ? 6.175 2.345 0.066 1.00 76.62 90 PHE A N 1
ATOM 690 C CA . PHE A 1 90 ? 6.420 3.537 -0.755 1.00 76.62 90 PHE A CA 1
ATOM 691 C C . PHE A 1 90 ? 7.722 4.267 -0.378 1.00 76.62 90 PHE A C 1
ATOM 693 O O . PHE A 1 90 ? 7.685 5.445 -0.005 1.00 76.62 90 PHE A O 1
ATOM 700 N N . PRO A 1 91 ? 8.912 3.639 -0.488 1.00 66.94 91 PRO A N 1
ATOM 701 C CA . PRO A 1 91 ? 10.140 4.340 -0.163 1.00 66.94 91 PRO A CA 1
ATOM 702 C C . PRO A 1 91 ? 10.381 5.446 -1.191 1.00 66.94 91 PRO A C 1
ATOM 704 O O . PRO A 1 91 ? 10.256 5.222 -2.401 1.00 66.94 91 PRO A O 1
ATOM 707 N N . ALA A 1 92 ? 10.803 6.621 -0.715 1.00 56.31 92 ALA A N 1
ATOM 708 C CA . ALA A 1 92 ? 11.032 7.828 -1.519 1.00 56.31 92 ALA A CA 1
ATOM 709 C C . ALA A 1 92 ? 11.973 7.619 -2.729 1.00 56.31 92 ALA A C 1
ATOM 711 O O . ALA A 1 92 ? 11.954 8.403 -3.681 1.00 56.31 92 ALA A O 1
ATOM 712 N N . LYS A 1 93 ? 12.785 6.551 -2.706 1.00 55.00 93 LYS A N 1
ATOM 713 C CA . LYS A 1 93 ? 13.752 6.180 -3.750 1.00 55.00 93 LYS A CA 1
ATOM 714 C C . LYS A 1 93 ? 13.214 5.199 -4.812 1.00 55.00 93 LYS A C 1
ATOM 716 O O . LYS A 1 93 ? 13.814 5.108 -5.879 1.00 55.00 93 LYS A O 1
ATOM 721 N N . SER A 1 94 ? 12.101 4.496 -4.573 1.00 60.88 94 SER A N 1
ATOM 722 C CA . SER A 1 94 ? 11.687 3.322 -5.378 1.00 60.88 94 SER A CA 1
ATOM 723 C C . SER A 1 94 ? 11.353 3.619 -6.843 1.00 60.88 94 SER A C 1
ATOM 725 O O . SER A 1 94 ? 11.830 2.919 -7.730 1.00 60.88 94 SER A O 1
ATOM 727 N N . LEU A 1 95 ? 10.591 4.677 -7.127 1.00 57.16 95 LEU A N 1
ATOM 728 C CA . LEU A 1 95 ? 10.218 5.013 -8.510 1.00 57.16 95 LEU A CA 1
ATOM 729 C C . LEU A 1 95 ? 11.331 5.758 -9.261 1.00 57.16 95 LEU A C 1
ATOM 731 O O . LEU A 1 95 ? 11.461 5.617 -10.473 1.00 57.16 95 LEU A O 1
ATOM 735 N N . LYS A 1 96 ? 12.199 6.491 -8.546 1.00 55.00 96 LYS A N 1
ATOM 736 C CA . LYS A 1 96 ? 13.388 7.124 -9.145 1.00 55.00 96 LYS A CA 1
ATOM 737 C C . LYS A 1 96 ? 14.449 6.095 -9.551 1.00 55.00 96 LYS A C 1
ATOM 739 O O . LYS A 1 96 ? 15.116 6.301 -10.559 1.00 55.00 96 LYS A O 1
ATOM 744 N N . ALA A 1 97 ? 14.584 4.987 -8.818 1.00 55.47 97 ALA A N 1
ATOM 745 C CA . ALA A 1 97 ? 15.513 3.909 -9.169 1.00 55.47 97 ALA A CA 1
ATOM 746 C C . ALA A 1 97 ? 15.204 3.298 -10.552 1.00 55.47 97 ALA A C 1
ATOM 748 O O . ALA A 1 97 ? 16.121 3.044 -11.330 1.00 55.47 97 ALA A O 1
ATOM 749 N N . LEU A 1 98 ? 13.918 3.183 -10.910 1.00 55.53 98 LEU A N 1
ATOM 750 C CA . LEU A 1 98 ? 13.484 2.704 -12.228 1.00 55.53 98 LEU A CA 1
ATOM 751 C C . LEU A 1 98 ? 13.877 3.671 -13.362 1.00 55.53 98 LEU A C 1
ATOM 753 O O . LEU A 1 98 ? 14.217 3.215 -14.452 1.00 55.53 98 LEU A O 1
ATOM 757 N N . VAL A 1 99 ? 13.914 4.989 -13.100 1.00 54.97 99 VAL A N 1
ATOM 758 C CA . VAL A 1 99 ? 14.373 6.030 -14.054 1.00 54.97 99 VAL A CA 1
ATOM 759 C C . VAL A 1 99 ? 15.861 5.901 -14.377 1.00 54.97 99 VAL A C 1
ATOM 761 O O . VAL A 1 99 ? 16.271 6.105 -15.522 1.00 54.97 99 VAL A O 1
ATOM 764 N N . VAL A 1 100 ? 16.680 5.549 -13.384 1.00 53.25 100 VAL A N 1
ATOM 765 C CA . VAL A 1 100 ? 18.137 5.415 -13.551 1.00 53.25 100 VAL A CA 1
ATOM 766 C C . VAL A 1 100 ? 18.483 4.216 -14.440 1.00 53.25 100 VAL A C 1
ATOM 768 O O . VAL A 1 100 ? 19.397 4.297 -15.262 1.00 53.25 100 VAL A O 1
ATOM 771 N N . GLN A 1 101 ? 17.702 3.138 -14.366 1.00 52.97 101 GLN A N 1
ATOM 772 C CA . GLN A 1 101 ? 17.989 1.882 -15.062 1.00 52.97 101 GLN A CA 1
ATOM 773 C C . GLN A 1 101 ? 17.908 1.994 -16.597 1.00 52.97 101 GLN A C 1
ATOM 775 O O . GLN A 1 101 ? 18.643 1.310 -17.311 1.00 52.97 101 GLN A O 1
ATOM 780 N N . ARG A 1 102 ? 17.109 2.930 -17.137 1.00 52.09 102 ARG A N 1
ATOM 781 C CA . ARG A 1 102 ? 17.037 3.163 -18.592 1.00 52.09 102 ARG A CA 1
ATOM 782 C C . ARG A 1 102 ? 18.262 3.884 -19.157 1.00 52.09 102 ARG A C 1
ATOM 784 O O . ARG A 1 102 ? 18.582 3.665 -20.326 1.00 52.09 102 ARG A O 1
ATOM 791 N N . ARG A 1 103 ? 18.977 4.698 -18.363 1.00 50.81 103 ARG A N 1
ATOM 792 C CA . ARG A 1 103 ? 20.210 5.344 -18.852 1.00 50.81 103 ARG A CA 1
ATOM 793 C C . ARG A 1 103 ? 21.208 4.276 -19.306 1.00 50.81 103 ARG A C 1
ATOM 795 O O . ARG A 1 103 ? 21.721 4.377 -20.413 1.00 50.81 103 ARG A O 1
ATOM 802 N N . HIS A 1 104 ? 21.369 3.192 -18.548 1.00 46.47 104 HIS A N 1
ATOM 803 C CA . HIS A 1 104 ? 22.272 2.096 -18.916 1.00 46.47 104 HIS A CA 1
ATOM 804 C C . HIS A 1 104 ? 21.877 1.380 -20.223 1.00 46.47 104 HIS A C 1
ATOM 806 O O . HIS A 1 104 ? 22.750 1.118 -21.049 1.00 46.47 104 HIS A O 1
ATOM 812 N N . HIS A 1 105 ? 20.583 1.149 -20.480 1.00 46.75 105 HIS A N 1
ATOM 813 C CA . HIS A 1 105 ? 20.132 0.525 -21.735 1.00 46.75 105 HIS A CA 1
ATOM 814 C C . HIS A 1 105 ? 20.255 1.448 -22.961 1.00 46.75 105 HIS A C 1
ATOM 816 O O . HIS A 1 105 ? 20.605 0.984 -24.045 1.00 46.75 105 HIS A O 1
ATOM 822 N N . GLN A 1 106 ? 20.032 2.758 -22.812 1.00 49.28 106 GLN A N 1
ATOM 823 C CA . GLN A 1 106 ? 20.235 3.717 -23.909 1.00 49.28 106 GLN A CA 1
ATOM 824 C C . GLN A 1 106 ? 21.720 3.945 -24.238 1.00 49.28 106 GLN A C 1
ATOM 826 O O . GLN A 1 106 ? 22.049 4.194 -25.398 1.00 49.28 106 GLN A O 1
ATOM 831 N N . PHE A 1 107 ? 22.623 3.806 -23.261 1.00 44.16 107 PHE A N 1
ATOM 832 C CA . PHE A 1 107 ? 24.072 3.838 -23.498 1.00 44.16 107 PHE A CA 1
ATOM 833 C C . PHE A 1 107 ? 24.626 2.549 -24.127 1.00 44.16 107 PHE A C 1
ATOM 835 O O . PHE A 1 107 ? 25.687 2.599 -24.747 1.00 44.16 107 PHE A O 1
ATOM 842 N N . ALA A 1 108 ? 23.940 1.409 -23.993 1.00 46.62 108 ALA A N 1
ATOM 843 C CA . ALA A 1 108 ? 24.324 0.168 -24.670 1.00 46.62 108 ALA A CA 1
ATOM 844 C C . ALA A 1 108 ? 23.984 0.212 -26.169 1.00 46.62 108 ALA A C 1
ATOM 846 O O . ALA A 1 108 ? 24.806 -0.162 -26.991 1.00 46.62 108 ALA A O 1
ATOM 847 N N . HIS A 1 109 ? 22.826 0.769 -26.543 1.00 44.09 109 HIS A N 1
ATOM 848 C CA . HIS A 1 109 ? 22.426 0.865 -27.953 1.00 44.09 109 HIS A CA 1
ATOM 849 C C . HIS A 1 109 ? 23.182 1.956 -28.741 1.00 44.09 109 HIS A C 1
ATOM 851 O O . HIS A 1 109 ? 23.265 1.893 -29.961 1.00 44.09 109 HIS A O 1
ATOM 857 N N . LYS A 1 110 ? 23.766 2.952 -28.053 1.00 47.56 110 LYS A N 1
ATOM 858 C CA . LYS A 1 110 ? 24.630 3.982 -28.666 1.00 47.56 110 LYS A CA 1
ATOM 859 C C . LYS A 1 110 ? 26.104 3.578 -28.798 1.00 47.56 110 LYS A C 1
ATOM 861 O O . LYS A 1 110 ? 26.849 4.274 -29.479 1.00 47.56 110 LYS A O 1
ATOM 866 N N . ARG A 1 111 ? 26.536 2.482 -28.166 1.00 41.97 111 ARG A N 1
ATOM 867 C CA . ARG A 1 111 ? 27.869 1.899 -28.368 1.00 41.97 111 ARG A CA 1
ATOM 868 C C . ARG A 1 111 ? 27.729 0.765 -29.371 1.00 41.97 111 ARG A C 1
ATOM 870 O O . ARG A 1 111 ? 27.479 -0.367 -28.983 1.00 41.97 111 ARG A O 1
ATOM 877 N N . GLY A 1 112 ? 27.819 1.100 -30.655 1.00 48.59 112 GLY A N 1
ATOM 878 C CA . GLY A 1 112 ? 27.816 0.118 -31.732 1.00 48.59 112 GLY A CA 1
ATOM 879 C C . GLY A 1 112 ? 28.865 -0.964 -31.486 1.00 48.59 112 GLY A C 1
ATOM 880 O O . GLY A 1 112 ? 30.060 -0.701 -31.562 1.00 48.59 112 GLY A O 1
ATOM 881 N N . ILE A 1 113 ? 28.399 -2.172 -31.199 1.00 44.88 113 ILE A N 1
ATOM 882 C CA . ILE A 1 113 ? 29.164 -3.398 -31.377 1.00 44.88 113 ILE A CA 1
ATOM 883 C C . ILE A 1 113 ? 28.339 -4.199 -32.381 1.00 44.88 113 ILE A C 1
ATOM 885 O O . ILE A 1 113 ? 27.164 -4.476 -32.131 1.00 44.88 113 ILE A O 1
ATOM 889 N N . ARG A 1 114 ? 28.937 -4.395 -33.560 1.00 42.03 114 ARG A N 1
ATOM 890 C CA . ARG A 1 114 ? 28.464 -5.314 -34.597 1.00 42.03 114 ARG A CA 1
ATOM 891 C C . ARG A 1 114 ? 28.446 -6.738 -34.062 1.00 42.03 114 ARG A C 1
ATOM 893 O O . ARG A 1 114 ? 29.355 -7.052 -33.263 1.00 42.03 114 ARG A O 1
#